Protein AF-A0A897MTI5-F1 (afdb_monomer_lite)

pLDDT: mean 88.63, std 9.98, range [47.34, 98.19]

Foldseek 3Di:
DADLLQLWDAAPVVPPDPPRTDHAFFKWKFKWWCDVVHDTDTPGIHGPVGHDQENVVPDDQALTKMFIKIFGWHAAWDQDPVPGIRRSYTDTHPIGTRYIRHSVNHD

Organism: NCBI:txid2784880

Sequence (107 aa):
MPDYERGKVPCTRCGSAEGTALAAGDRVTVALRNYEGHTWEPVAVYCRSHDVERVADTMDVLAEEQVVIAATLEATGYLDPLSGYHPNALSFGGVELIDYSPAKDGY

Structure (mmCIF, N/CA/C/O backbone):
data_AF-A0A897MTI5-F1
#
_entry.id   AF-A0A897MTI5-F1
#
loop_
_atom_site.group_PDB
_atom_site.id
_atom_site.type_symbol
_atom_site.label_atom_id
_atom_site.label_alt_id
_atom_site.label_comp_id
_atom_site.label_asym_id
_atom_site.label_entity_id
_atom_site.label_seq_id
_atom_site.pdbx_PDB_ins_code
_atom_site.Cartn_x
_atom_site.Cartn_y
_atom_site.Cartn_z
_atom_site.occupancy
_atom_site.B_iso_or_equiv
_atom_site.auth_seq_id
_atom_site.auth_comp_id
_atom_site.auth_asym_id
_atom_site.auth_atom_id
_atom_site.pdbx_PDB_model_num
ATOM 1 N N . MET A 1 1 ? -10.411 8.853 -2.593 1.00 53.59 1 MET A N 1
ATOM 2 C CA . MET A 1 1 ? -9.316 9.494 -1.833 1.00 53.59 1 MET A CA 1
ATOM 3 C C . MET A 1 1 ? -9.288 8.858 -0.450 1.00 53.59 1 MET A C 1
ATOM 5 O O . MET A 1 1 ? -10.378 8.588 0.046 1.00 53.59 1 MET A O 1
ATOM 9 N N . PRO A 1 2 ? -8.116 8.542 0.124 1.00 61.06 2 PRO A N 1
ATOM 10 C CA . PRO A 1 2 ? -8.013 8.037 1.494 1.00 61.06 2 PRO A CA 1
ATOM 11 C C . PRO A 1 2 ? -8.640 8.997 2.510 1.00 61.06 2 PRO A C 1
ATOM 13 O O . PRO A 1 2 ? -8.560 10.212 2.338 1.00 61.06 2 PRO A O 1
ATOM 16 N N . ASP A 1 3 ? -9.258 8.442 3.548 1.00 71.56 3 ASP A N 1
ATOM 17 C CA . ASP A 1 3 ? -9.825 9.179 4.677 1.00 71.56 3 ASP A CA 1
ATOM 18 C C . ASP A 1 3 ? -8.942 8.918 5.903 1.00 71.56 3 ASP A C 1
ATOM 20 O O . ASP A 1 3 ? -9.186 8.017 6.712 1.00 71.56 3 ASP A O 1
ATOM 24 N N . TYR A 1 4 ? -7.853 9.685 5.985 1.00 64.81 4 TYR A N 1
ATOM 25 C CA . TYR A 1 4 ? -6.869 9.578 7.062 1.00 64.81 4 TYR A CA 1
ATOM 26 C C . TYR A 1 4 ? -7.429 10.042 8.407 1.00 64.81 4 TYR A C 1
ATOM 28 O O . TYR A 1 4 ? -6.972 9.572 9.443 1.00 64.81 4 TYR A O 1
ATOM 36 N N . GLU A 1 5 ? -8.450 10.906 8.412 1.00 68.94 5 GLU A N 1
ATOM 37 C CA . GLU A 1 5 ? -9.130 11.307 9.646 1.00 68.94 5 GLU A CA 1
ATOM 38 C C . GLU A 1 5 ? -9.859 10.126 10.285 1.00 68.94 5 GLU A C 1
ATOM 40 O O . GLU A 1 5 ? -9.954 10.053 11.509 1.00 68.94 5 GLU A O 1
ATOM 45 N N . ARG A 1 6 ? -10.348 9.177 9.478 1.00 77.06 6 ARG A N 1
ATOM 46 C CA . ARG A 1 6 ? -11.058 7.981 9.954 1.00 77.06 6 ARG A CA 1
ATOM 47 C C . ARG A 1 6 ? -10.236 6.695 9.902 1.00 77.06 6 ARG A C 1
ATOM 49 O O . ARG A 1 6 ? -10.788 5.640 10.210 1.00 77.06 6 ARG A O 1
ATOM 56 N N . GLY A 1 7 ? -8.961 6.769 9.517 1.00 87.19 7 GLY A N 1
ATOM 57 C CA . GLY A 1 7 ? -8.079 5.608 9.370 1.00 87.19 7 GLY A CA 1
ATOM 58 C C . GLY A 1 7 ? -8.587 4.608 8.350 1.00 87.19 7 GLY A C 1
ATOM 59 O O . GLY A 1 7 ? -8.698 3.414 8.632 1.00 87.19 7 GLY A O 1
ATOM 60 N N . LYS A 1 8 ? -8.952 5.121 7.172 1.00 90.56 8 LYS A N 1
ATOM 61 C CA . LYS A 1 8 ? -9.537 4.334 6.094 1.00 90.56 8 LYS A CA 1
ATOM 62 C C . LYS A 1 8 ? -8.854 4.590 4.761 1.00 90.56 8 LYS A C 1
ATOM 64 O O . LYS A 1 8 ? -8.670 5.734 4.346 1.00 90.56 8 LYS A O 1
ATOM 69 N N . VAL A 1 9 ? -8.569 3.512 4.040 1.00 91.12 9 VAL A N 1
ATOM 70 C CA . VAL A 1 9 ? -8.059 3.563 2.664 1.00 91.12 9 VAL A CA 1
ATOM 71 C C . VAL A 1 9 ? -9.020 2.832 1.725 1.00 91.12 9 VAL A C 1
ATOM 73 O O . VAL A 1 9 ? -9.522 1.760 2.063 1.00 91.12 9 VAL A O 1
ATOM 76 N N . PRO A 1 10 ? -9.348 3.396 0.552 1.00 91.81 10 PRO A N 1
ATOM 77 C CA . PRO A 1 10 ? -10.192 2.703 -0.409 1.00 91.81 10 PRO A CA 1
ATOM 78 C C . PRO A 1 10 ? -9.411 1.568 -1.074 1.00 91.81 10 PRO A C 1
ATOM 80 O O . PRO A 1 10 ? -8.237 1.722 -1.405 1.00 91.81 10 PRO A O 1
ATOM 83 N N . CYS A 1 11 ? -10.086 0.455 -1.348 1.00 93.44 11 CYS A N 1
ATOM 84 C CA . CYS A 1 11 ? -9.576 -0.501 -2.322 1.00 93.44 11 CYS A CA 1
ATOM 85 C C . CYS A 1 11 ? -9.640 0.116 -3.727 1.00 93.44 11 CYS A C 1
ATOM 87 O O . CYS A 1 11 ? -10.674 0.660 -4.118 1.00 93.44 11 CYS A O 1
ATOM 89 N N . THR A 1 12 ? -8.580 -0.036 -4.519 1.00 92.81 12 THR A N 1
ATOM 90 C CA . THR A 1 12 ? -8.494 0.474 -5.893 1.00 92.81 12 THR A CA 1
ATOM 91 C C . THR A 1 12 ? -9.621 -0.046 -6.791 1.00 92.81 12 THR A C 1
ATOM 93 O O . THR A 1 12 ? -10.145 0.713 -7.602 1.00 92.81 12 THR A O 1
ATOM 96 N N . ARG A 1 13 ? -10.044 -1.313 -6.643 1.00 92.06 13 ARG A N 1
ATOM 97 C CA . ARG A 1 13 ? -11.151 -1.891 -7.434 1.00 92.06 13 ARG A CA 1
ATOM 98 C C . ARG A 1 13 ? -12.534 -1.534 -6.898 1.00 92.06 13 ARG A C 1
ATOM 100 O O . ARG A 1 13 ? -13.421 -1.245 -7.692 1.00 92.06 13 ARG A O 1
ATOM 107 N N . CYS A 1 14 ? -12.726 -1.538 -5.577 1.00 90.62 14 CYS A N 1
ATOM 108 C CA . CYS A 1 14 ? -14.019 -1.171 -4.991 1.00 90.62 14 CYS A CA 1
ATOM 109 C C . CYS A 1 14 ? -14.330 0.325 -5.142 1.00 90.62 14 CYS A C 1
ATOM 111 O O . CYS A 1 14 ? -15.493 0.723 -5.178 1.00 90.62 14 CYS A O 1
ATOM 113 N N . GLY A 1 15 ? -13.290 1.161 -5.171 1.00 82.31 15 GLY A N 1
ATOM 114 C CA . GLY A 1 15 ? -13.422 2.606 -5.067 1.00 82.31 15 GLY A CA 1
ATOM 115 C C . GLY A 1 15 ? -13.886 3.052 -3.676 1.00 82.31 15 GLY A C 1
ATOM 116 O O . GLY A 1 15 ? -13.668 2.382 -2.666 1.00 82.31 15 GLY A O 1
ATOM 117 N N . SER A 1 16 ? -14.524 4.221 -3.632 1.00 73.81 16 SER A N 1
ATOM 118 C CA . SER A 1 16 ? -14.970 4.888 -2.398 1.00 73.81 16 SER A CA 1
ATOM 119 C C . SER A 1 16 ? -16.380 4.475 -1.947 1.00 73.81 16 SER A C 1
ATOM 121 O O . SER A 1 16 ? -17.024 5.238 -1.228 1.00 73.81 16 SER A O 1
ATOM 123 N N . ALA A 1 17 ? -16.908 3.342 -2.421 1.00 71.62 17 ALA A N 1
ATOM 124 C CA . ALA A 1 17 ? -18.258 2.912 -2.068 1.00 71.62 17 ALA A CA 1
ATOM 125 C C . ALA A 1 17 ? -18.387 2.685 -0.548 1.00 71.62 17 ALA A C 1
ATOM 127 O O . ALA A 1 17 ? -17.444 2.267 0.131 1.00 71.62 17 ALA A O 1
ATOM 128 N N . GLU A 1 18 ? -19.559 2.984 0.016 1.00 66.00 18 GLU A N 1
ATOM 129 C CA . GLU A 1 18 ? -19.789 2.737 1.440 1.00 66.00 18 GLU A CA 1
ATOM 130 C C . GLU A 1 18 ? -19.658 1.240 1.757 1.00 66.00 18 GLU A C 1
ATOM 132 O O . GLU A 1 18 ? -20.155 0.384 1.028 1.00 66.00 18 GLU A O 1
ATOM 137 N N . GLY A 1 19 ? -18.956 0.922 2.848 1.00 69.12 19 GLY A N 1
ATOM 138 C CA . GLY A 1 19 ? -18.694 -0.458 3.269 1.00 69.12 19 GLY A CA 1
ATOM 139 C C . GLY A 1 19 ? -17.512 -1.146 2.577 1.00 69.12 19 GLY A C 1
ATOM 140 O O . GLY A 1 19 ? -17.196 -2.275 2.937 1.00 69.12 19 GLY A O 1
ATOM 141 N N . THR A 1 20 ? -16.824 -0.485 1.638 1.00 77.56 20 THR A N 1
ATOM 142 C CA . THR A 1 20 ? -15.649 -1.058 0.946 1.00 77.56 20 THR A CA 1
ATOM 143 C C . THR A 1 20 ? -14.319 -0.418 1.339 1.00 77.56 20 THR A C 1
ATOM 145 O O . THR A 1 20 ? -13.288 -0.692 0.721 1.00 77.56 20 THR A O 1
ATOM 148 N N . ALA A 1 21 ? -14.346 0.466 2.335 1.00 88.38 21 ALA A N 1
ATOM 149 C CA . ALA A 1 21 ? -13.158 1.094 2.886 1.00 88.38 21 ALA A CA 1
ATOM 150 C C . ALA A 1 21 ? -12.428 0.127 3.825 1.00 88.38 21 ALA A C 1
ATOM 152 O O . ALA A 1 21 ? -13.052 -0.474 4.698 1.00 88.38 21 ALA A O 1
ATOM 153 N N . LEU A 1 22 ? -11.117 0.029 3.641 1.00 93.25 22 LEU A N 1
ATOM 154 C CA . LEU A 1 22 ? -10.221 -0.826 4.408 1.00 93.25 22 LEU A CA 1
ATOM 155 C C . LEU A 1 22 ? -9.709 -0.070 5.628 1.00 93.25 22 LEU A C 1
ATOM 157 O O . LEU A 1 22 ? -9.440 1.130 5.538 1.00 93.25 22 LEU A O 1
ATOM 161 N N . ALA A 1 23 ? -9.568 -0.767 6.746 1.00 94.75 23 ALA A N 1
ATOM 162 C CA . ALA A 1 23 ? -9.145 -0.217 8.026 1.00 94.75 23 ALA A CA 1
ATOM 163 C C . ALA A 1 23 ? -8.085 -1.107 8.692 1.00 94.75 23 ALA A C 1
ATOM 165 O O . ALA A 1 23 ? -7.701 -2.157 8.177 1.00 94.75 23 ALA A O 1
ATOM 166 N N . ALA A 1 24 ? -7.599 -0.678 9.857 1.00 96.19 24 ALA A N 1
ATOM 167 C CA . ALA A 1 24 ? -6.655 -1.461 10.643 1.00 96.19 24 ALA A CA 1
ATOM 168 C C . ALA A 1 24 ? -7.185 -2.883 10.931 1.00 96.19 24 ALA A C 1
ATOM 170 O O . ALA A 1 24 ? -8.338 -3.065 11.319 1.00 96.19 24 ALA A O 1
ATOM 171 N N . GLY A 1 25 ? -6.318 -3.879 10.758 1.00 96.62 25 GLY A N 1
ATOM 172 C CA . GLY A 1 25 ? -6.616 -5.307 10.853 1.00 96.62 25 GLY A CA 1
ATOM 173 C C . GLY A 1 25 ? -6.934 -5.974 9.512 1.00 96.62 25 GLY A C 1
ATOM 174 O O . GLY A 1 25 ? -6.833 -7.198 9.418 1.00 96.62 25 GLY A O 1
ATOM 175 N N . ASP A 1 26 ? -7.271 -5.212 8.467 1.00 96.62 26 ASP A N 1
ATOM 176 C CA . ASP A 1 26 ? -7.553 -5.791 7.154 1.00 96.62 26 ASP A CA 1
ATOM 177 C C . ASP A 1 26 ? -6.271 -6.268 6.465 1.00 96.62 26 ASP A C 1
ATOM 179 O O . ASP A 1 26 ? -5.264 -5.556 6.404 1.00 96.62 26 ASP A O 1
ATOM 183 N N . ARG A 1 27 ? -6.332 -7.474 5.887 1.00 97.06 27 ARG A N 1
ATOM 184 C CA . ARG A 1 27 ? -5.291 -7.981 4.987 1.00 97.06 27 ARG A CA 1
ATOM 185 C C . ARG A 1 27 ? -5.505 -7.414 3.588 1.00 97.06 27 ARG A C 1
ATOM 187 O O . ARG A 1 27 ? -6.614 -7.479 3.049 1.00 97.06 27 ARG A O 1
ATOM 194 N N . VAL A 1 28 ? -4.428 -6.913 3.002 1.00 97.44 28 VAL A N 1
ATOM 195 C CA . VAL A 1 28 ? -4.410 -6.259 1.695 1.00 97.44 28 VAL A CA 1
ATOM 196 C C . VAL A 1 28 ? -3.283 -6.804 0.831 1.00 97.44 28 VAL A C 1
ATOM 198 O O . VAL A 1 28 ? -2.285 -7.313 1.349 1.00 97.44 28 VAL A O 1
ATOM 201 N N . THR A 1 29 ? -3.423 -6.649 -0.481 1.00 97.88 29 THR A N 1
ATOM 202 C CA . THR A 1 29 ? -2.264 -6.614 -1.373 1.00 97.88 29 THR A CA 1
ATOM 203 C C . THR A 1 29 ? -2.016 -5.183 -1.823 1.00 97.88 29 THR A C 1
ATOM 205 O O . THR A 1 29 ? -2.944 -4.383 -1.969 1.00 97.88 29 THR A O 1
ATOM 208 N N . VAL A 1 30 ? -0.749 -4.827 -1.986 1.00 97.75 30 VAL A N 1
ATOM 209 C CA . VAL A 1 30 ? -0.328 -3.467 -2.323 1.00 97.75 30 VAL A CA 1
ATOM 210 C C . VAL A 1 30 ? 0.626 -3.550 -3.490 1.00 97.75 30 VAL A C 1
ATOM 212 O O . VAL A 1 30 ? 1.565 -4.343 -3.478 1.00 97.75 30 VAL A O 1
ATOM 215 N N . ALA A 1 31 ? 0.377 -2.720 -4.489 1.00 96.94 31 ALA A N 1
ATOM 216 C CA . ALA A 1 31 ? 1.272 -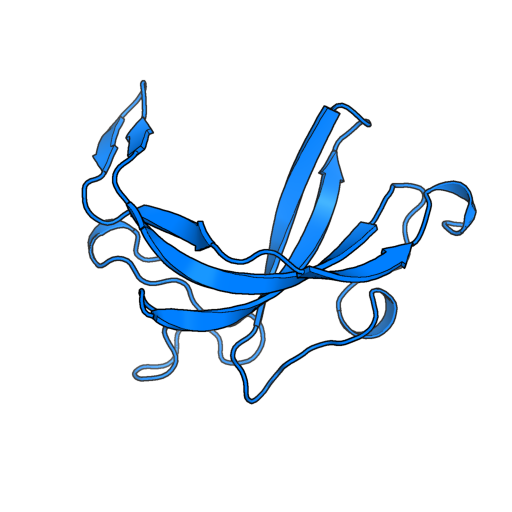2.557 -5.612 1.00 96.94 31 ALA A CA 1
ATOM 217 C C . ALA A 1 31 ? 2.144 -1.323 -5.346 1.00 96.94 31 ALA A C 1
ATOM 219 O O . ALA A 1 31 ? 1.606 -0.253 -5.043 1.00 96.94 31 ALA A O 1
ATOM 220 N N . LEU A 1 32 ? 3.468 -1.470 -5.425 1.00 96.31 32 LEU A N 1
ATOM 221 C CA . LEU A 1 32 ? 4.423 -0.388 -5.191 1.00 96.31 32 LEU A CA 1
ATOM 222 C C . LEU A 1 32 ? 5.342 -0.187 -6.391 1.00 96.31 32 LEU A C 1
ATOM 224 O O . LEU A 1 32 ? 5.641 -1.129 -7.128 1.00 96.31 32 LEU A O 1
ATOM 228 N N . ARG A 1 33 ? 5.820 1.046 -6.541 1.00 94.62 33 ARG A N 1
ATOM 229 C CA . ARG A 1 33 ? 6.866 1.420 -7.496 1.00 94.62 33 ARG A CA 1
ATOM 230 C C . ARG A 1 33 ? 8.059 1.998 -6.757 1.00 94.62 33 ARG A C 1
ATOM 232 O O . ARG A 1 33 ? 7.876 2.711 -5.772 1.00 94.62 33 ARG A O 1
ATOM 239 N N . ASN A 1 34 ? 9.259 1.691 -7.227 1.00 93.00 34 ASN A N 1
ATOM 240 C CA . ASN A 1 34 ? 10.475 2.323 -6.746 1.00 93.00 34 ASN A CA 1
ATOM 241 C C . ASN A 1 34 ? 10.689 3.629 -7.512 1.00 93.00 34 ASN A C 1
ATOM 243 O O . ASN A 1 34 ? 11.132 3.620 -8.661 1.00 93.00 34 ASN A O 1
ATOM 247 N N . TYR A 1 35 ? 10.362 4.747 -6.872 1.00 83.69 35 TYR A N 1
ATOM 248 C CA . TYR A 1 35 ? 10.592 6.068 -7.427 1.00 83.69 35 TYR A CA 1
ATOM 249 C C . TYR A 1 35 ? 12.094 6.384 -7.407 1.00 83.69 35 TYR A C 1
ATOM 251 O O . TYR A 1 35 ? 12.712 6.486 -6.342 1.00 83.69 35 TYR A O 1
ATOM 259 N N . GLU A 1 36 ? 12.681 6.495 -8.604 1.00 80.50 36 GLU A N 1
ATOM 260 C CA . GLU A 1 36 ? 14.083 6.869 -8.859 1.00 80.50 36 GLU A CA 1
ATOM 261 C C . GLU A 1 36 ? 15.140 6.026 -8.109 1.0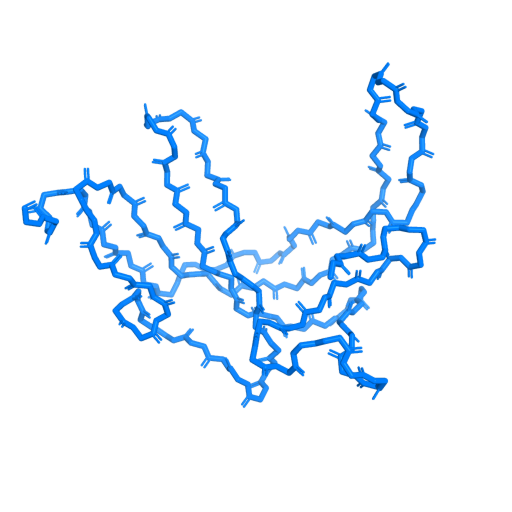0 80.50 36 GLU A C 1
ATOM 263 O O . GLU A 1 36 ? 16.269 6.463 -7.902 1.00 80.50 36 GLU A O 1
ATOM 268 N N . GLY A 1 37 ? 14.813 4.795 -7.700 1.00 80.44 37 GLY A N 1
ATOM 269 C CA . GLY A 1 37 ? 15.738 3.941 -6.941 1.00 80.44 37 GLY A CA 1
ATOM 270 C C . GLY A 1 37 ? 15.896 4.350 -5.471 1.00 80.44 37 GLY A C 1
ATOM 271 O O . GLY A 1 37 ? 16.809 3.870 -4.793 1.00 80.44 37 GLY A O 1
ATOM 272 N N . HIS A 1 38 ? 15.042 5.246 -4.971 1.00 82.50 38 HIS A N 1
ATOM 273 C CA . HIS A 1 38 ? 15.183 5.856 -3.652 1.00 82.50 38 HIS A CA 1
ATOM 274 C C . HIS A 1 38 ? 14.058 5.499 -2.688 1.00 82.50 38 HIS A C 1
ATOM 276 O O . HIS A 1 38 ? 14.301 5.395 -1.484 1.00 82.50 38 HIS A O 1
ATOM 282 N N . THR A 1 39 ? 12.819 5.358 -3.160 1.00 88.00 39 THR A N 1
ATOM 283 C CA . THR A 1 39 ? 11.664 5.173 -2.271 1.00 88.00 39 THR A CA 1
ATOM 284 C C . THR A 1 39 ? 10.602 4.300 -2.917 1.00 88.00 39 THR A C 1
ATOM 286 O O . THR A 1 39 ? 10.266 4.470 -4.082 1.00 88.00 39 THR A O 1
ATOM 289 N N . TRP A 1 40 ? 10.057 3.366 -2.137 1.00 92.81 40 TRP A N 1
ATOM 290 C CA . TRP A 1 40 ? 8.931 2.538 -2.552 1.00 92.81 40 TRP A CA 1
ATOM 291 C C . TRP A 1 40 ? 7.618 3.233 -2.223 1.00 92.81 40 TRP A C 1
ATOM 293 O O . TRP A 1 40 ? 7.281 3.417 -1.052 1.00 92.81 40 TRP A O 1
ATOM 303 N N . GLU A 1 41 ? 6.872 3.591 -3.258 1.00 92.81 41 GLU A N 1
ATOM 304 C CA . GLU A 1 41 ? 5.608 4.301 -3.133 1.00 92.81 41 GLU A CA 1
ATOM 305 C C . GLU A 1 41 ? 4.430 3.377 -3.452 1.00 92.81 41 GLU A C 1
ATOM 307 O O . GLU A 1 41 ? 4.415 2.737 -4.510 1.00 92.81 41 GLU A O 1
ATOM 312 N N . PRO A 1 42 ? 3.419 3.292 -2.569 1.00 93.81 42 PRO A N 1
ATOM 313 C CA . PRO A 1 42 ? 2.183 2.584 -2.869 1.00 93.81 42 PRO A CA 1
ATOM 314 C C . PRO A 1 42 ? 1.426 3.290 -3.992 1.00 93.81 42 PRO A C 1
ATOM 316 O O . PRO A 1 42 ? 1.031 4.446 -3.850 1.00 93.81 42 PRO A O 1
ATOM 319 N N . VAL A 1 43 ? 1.161 2.577 -5.085 1.00 93.62 43 VAL A N 1
ATOM 320 C CA . VAL A 1 43 ? 0.362 3.097 -6.207 1.00 93.62 43 VAL A CA 1
ATOM 321 C C . VAL A 1 43 ? -1.073 2.575 -6.196 1.00 93.62 43 VAL A C 1
ATOM 323 O O . VAL A 1 43 ? -1.972 3.216 -6.737 1.00 93.62 43 VAL A O 1
ATOM 326 N N . ALA A 1 44 ? -1.309 1.421 -5.567 1.00 94.06 44 ALA A N 1
ATOM 327 C CA . ALA A 1 44 ? -2.632 0.824 -5.435 1.00 94.06 44 ALA A CA 1
ATOM 328 C C . ALA A 1 44 ? -2.714 -0.086 -4.203 1.00 94.06 44 ALA A C 1
ATOM 330 O O . ALA A 1 44 ? -1.753 -0.781 -3.876 1.00 94.06 44 ALA A O 1
ATOM 331 N N . VAL A 1 45 ? -3.882 -0.114 -3.554 1.00 95.38 45 VAL A N 1
ATOM 332 C CA . VAL A 1 45 ? -4.185 -0.990 -2.412 1.00 95.38 45 VAL A CA 1
ATOM 333 C C . VAL A 1 45 ? -5.431 -1.803 -2.737 1.00 95.38 45 VAL A C 1
ATOM 335 O O . VAL A 1 45 ? -6.442 -1.258 -3.183 1.00 95.38 45 VAL A O 1
ATOM 338 N N . TYR A 1 46 ? -5.390 -3.105 -2.489 1.00 95.31 46 TYR A N 1
ATOM 339 C CA . TYR A 1 46 ? -6.465 -4.028 -2.823 1.00 95.31 46 TYR A CA 1
ATOM 340 C C . TYR A 1 46 ? -6.978 -4.763 -1.592 1.00 95.31 46 TYR A C 1
ATOM 342 O O . TYR A 1 46 ? -6.207 -5.194 -0.737 1.00 95.31 46 TYR A O 1
ATOM 350 N N . CYS A 1 47 ? -8.301 -4.899 -1.496 1.00 95.25 47 CYS A N 1
ATOM 351 C CA . CYS A 1 47 ? -8.915 -5.723 -0.465 1.00 95.25 47 CYS A CA 1
ATOM 352 C C . CYS A 1 47 ? -8.728 -7.206 -0.787 1.00 95.25 47 CYS A C 1
ATOM 354 O O . CYS A 1 47 ? -8.464 -7.574 -1.928 1.00 95.25 47 CYS A O 1
ATOM 356 N N . ARG A 1 48 ? -8.974 -8.066 0.200 1.00 93.62 48 ARG A N 1
ATOM 357 C CA . ARG A 1 48 ? -8.879 -9.523 0.048 1.00 93.62 48 ARG A CA 1
ATOM 358 C C . ARG A 1 48 ? -9.686 -10.110 -1.118 1.00 93.62 48 ARG A C 1
ATOM 360 O O . ARG A 1 48 ? -9.289 -11.126 -1.659 1.00 93.62 48 ARG A O 1
ATOM 367 N N . SER A 1 49 ? -10.823 -9.514 -1.474 1.00 93.19 49 SER A N 1
ATOM 368 C CA . SER A 1 49 ? -11.669 -10.005 -2.577 1.00 93.19 49 SER A CA 1
ATOM 369 C C . SER A 1 49 ? -11.192 -9.561 -3.963 1.00 93.19 49 SER A C 1
ATOM 371 O O . SER A 1 49 ? -11.745 -10.002 -4.966 1.00 93.19 49 SER A O 1
ATOM 373 N N . HIS A 1 50 ? -10.230 -8.645 -4.016 1.00 94.12 50 HIS A N 1
ATOM 374 C CA . HIS A 1 50 ? -9.642 -8.102 -5.238 1.00 94.12 50 HIS A CA 1
ATOM 375 C C . HIS A 1 50 ? -8.120 -8.209 -5.179 1.00 94.12 50 HIS A C 1
ATOM 377 O O . HIS A 1 50 ? -7.432 -7.320 -5.683 1.00 94.12 50 HIS A O 1
ATOM 383 N N . ASP A 1 51 ? -7.614 -9.232 -4.492 1.00 93.38 51 ASP A N 1
ATOM 384 C CA . ASP A 1 51 ? -6.189 -9.451 -4.354 1.00 93.38 51 ASP A CA 1
ATOM 385 C C . ASP A 1 51 ? -5.521 -9.577 -5.726 1.00 93.38 51 ASP A C 1
ATOM 387 O O . ASP A 1 51 ? -6.131 -9.884 -6.752 1.00 93.38 51 ASP A O 1
ATOM 391 N N . VAL A 1 52 ? -4.241 -9.233 -5.738 1.00 94.06 52 VAL A N 1
ATOM 392 C CA . VAL A 1 52 ? -3.412 -9.255 -6.936 1.00 94.06 52 VAL A CA 1
ATOM 393 C C . VAL A 1 52 ? -2.136 -9.984 -6.581 1.00 94.06 52 VAL A C 1
ATOM 395 O O . VAL A 1 52 ? -1.574 -9.758 -5.509 1.00 94.06 52 VAL A O 1
ATOM 398 N N . GLU A 1 53 ? -1.704 -10.864 -7.474 1.00 93.88 53 GLU A N 1
ATOM 399 C CA . GLU A 1 53 ? -0.533 -11.714 -7.258 1.00 93.88 53 GLU A CA 1
ATOM 400 C C . GLU A 1 53 ? 0.592 -11.428 -8.252 1.00 93.88 53 GLU A C 1
ATOM 402 O O . GLU A 1 53 ? 1.675 -11.986 -8.121 1.00 93.88 53 GLU A O 1
ATOM 407 N N . ARG A 1 54 ? 0.356 -10.570 -9.252 1.00 92.06 54 ARG A N 1
ATOM 408 C CA . ARG A 1 54 ? 1.353 -10.215 -10.267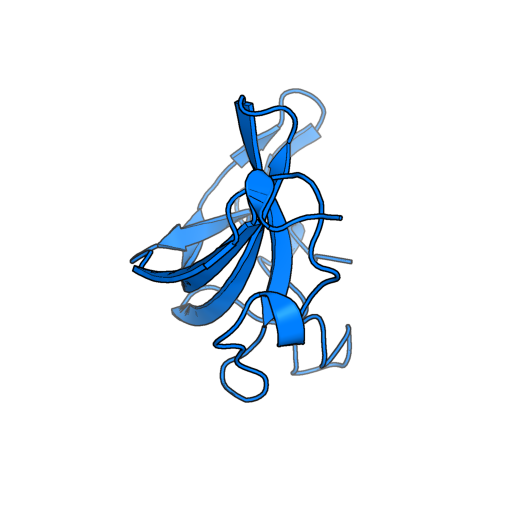 1.00 92.06 54 ARG A CA 1
ATOM 409 C C . ARG A 1 54 ? 1.349 -8.724 -10.549 1.00 92.06 54 ARG A C 1
ATOM 411 O O . ARG A 1 54 ? 0.284 -8.108 -10.612 1.00 92.06 54 ARG A O 1
ATOM 418 N N . VAL A 1 55 ? 2.525 -8.156 -10.806 1.00 88.50 55 VAL A N 1
ATOM 419 C CA . VAL A 1 55 ? 2.684 -6.741 -11.191 1.00 88.50 55 VAL A CA 1
ATOM 420 C 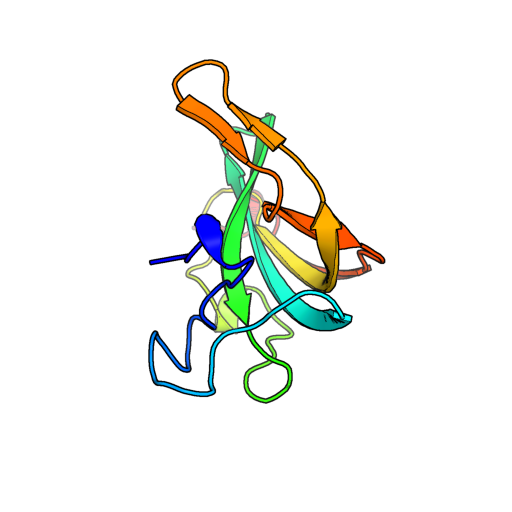C . VAL A 1 55 ? 1.863 -6.421 -12.447 1.00 88.50 55 VAL A C 1
ATOM 422 O O . VAL A 1 55 ? 1.120 -5.440 -12.465 1.00 88.50 55 VAL A O 1
ATOM 425 N N . ALA A 1 56 ? 1.922 -7.294 -13.456 1.00 89.81 56 ALA A N 1
ATOM 426 C CA . ALA A 1 56 ? 1.247 -7.100 -14.741 1.00 89.81 56 ALA A CA 1
ATOM 427 C C . ALA A 1 56 ? -0.294 -7.058 -14.652 1.00 89.81 56 ALA A C 1
ATOM 429 O O . ALA A 1 56 ? -0.943 -6.523 -15.548 1.00 89.81 56 ALA A O 1
A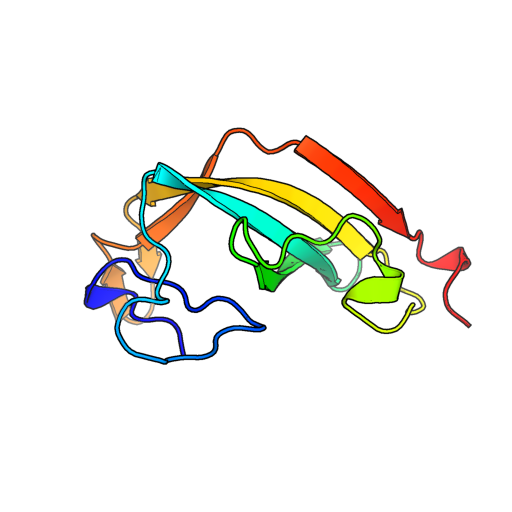TOM 430 N N . ASP A 1 57 ? -0.890 -7.585 -13.577 1.00 87.69 57 ASP A N 1
ATOM 431 C CA . ASP A 1 57 ? -2.350 -7.614 -13.397 1.00 87.69 57 ASP A CA 1
ATOM 432 C C . ASP A 1 57 ? -2.889 -6.318 -12.760 1.00 87.69 57 ASP A C 1
ATOM 434 O O . ASP A 1 57 ? -4.098 -6.048 -12.764 1.00 87.69 57 ASP A O 1
ATOM 438 N N . THR A 1 58 ? -1.993 -5.502 -12.196 1.00 85.69 58 THR A N 1
ATOM 439 C CA . THR A 1 58 ? -2.331 -4.273 -11.468 1.00 85.69 58 THR A CA 1
ATOM 440 C C . THR A 1 58 ? -1.796 -3.006 -12.122 1.00 85.69 58 THR A C 1
ATOM 442 O O . THR A 1 58 ? -2.393 -1.946 -11.929 1.00 85.69 58 THR A O 1
ATOM 445 N N . MET A 1 59 ? -0.663 -3.062 -12.816 1.00 85.69 59 MET A N 1
ATOM 446 C CA . MET A 1 59 ? -0.045 -1.884 -13.415 1.00 85.69 59 MET A CA 1
ATOM 447 C C . MET A 1 59 ? 0.723 -2.246 -14.682 1.00 85.69 59 MET A C 1
ATOM 449 O O . MET A 1 59 ? 1.159 -3.383 -14.845 1.00 85.69 59 MET A O 1
ATOM 453 N N . ASP A 1 60 ? 0.924 -1.257 -15.552 1.00 86.12 60 ASP A N 1
ATOM 454 C CA . ASP A 1 60 ? 1.840 -1.412 -16.679 1.00 86.12 60 ASP A CA 1
ATOM 455 C C . ASP A 1 60 ? 3.251 -1.721 -16.167 1.00 86.12 60 ASP A C 1
ATOM 457 O O . ASP A 1 60 ? 3.705 -1.124 -15.181 1.00 86.12 60 ASP A O 1
ATOM 461 N N . VAL A 1 61 ? 3.938 -2.637 -16.853 1.00 81.00 61 VAL A N 1
ATOM 462 C CA . VAL A 1 61 ? 5.346 -2.944 -16.589 1.00 81.00 61 VAL A CA 1
ATOM 463 C C . VAL A 1 61 ? 6.190 -1.785 -17.108 1.00 81.00 61 VAL A C 1
ATOM 465 O O . VAL A 1 61 ? 6.173 -1.484 -18.302 1.00 81.00 61 VAL A O 1
ATOM 468 N N . LEU A 1 62 ? 6.886 -1.107 -16.199 1.00 83.00 62 LEU A N 1
ATOM 469 C CA . LEU A 1 62 ? 7.681 0.085 -16.497 1.00 83.00 62 LEU A CA 1
ATOM 470 C C . LEU A 1 62 ? 9.174 -0.212 -16.403 1.00 83.00 62 LEU A C 1
ATOM 472 O O . LEU A 1 62 ? 9.579 -1.191 -15.781 1.00 83.00 62 LEU A O 1
ATOM 476 N N . ALA A 1 63 ? 9.998 0.672 -16.972 1.00 85.38 63 ALA A N 1
ATOM 477 C CA . ALA A 1 63 ? 11.457 0.654 -16.824 1.00 85.38 63 ALA A CA 1
ATOM 478 C C . ALA A 1 63 ? 11.910 1.118 -15.420 1.00 85.38 63 ALA A C 1
ATOM 480 O O . ALA A 1 63 ? 12.866 1.874 -15.260 1.00 85.38 63 ALA A O 1
ATOM 481 N N . GLU A 1 64 ? 11.186 0.680 -14.394 1.00 87.31 64 GLU A N 1
ATOM 482 C CA . GLU A 1 64 ? 11.351 0.989 -12.978 1.00 87.31 64 GLU A CA 1
ATOM 483 C C . GLU A 1 64 ? 11.123 -0.299 -12.185 1.00 87.31 64 GLU A C 1
ATOM 485 O O . GLU A 1 64 ? 10.462 -1.223 -12.659 1.00 87.31 64 GLU A O 1
ATOM 490 N N . GLU A 1 65 ? 11.661 -0.391 -10.971 1.00 92.88 65 GLU A N 1
ATOM 491 C CA . GLU A 1 65 ? 11.369 -1.551 -10.136 1.00 92.88 65 GLU A CA 1
ATOM 492 C C . GLU A 1 65 ? 9.941 -1.471 -9.588 1.00 92.88 65 GLU A C 1
ATOM 494 O O . GLU A 1 65 ? 9.501 -0.436 -9.082 1.00 92.88 65 GLU A O 1
ATOM 499 N N . GLN A 1 66 ? 9.214 -2.580 -9.663 1.00 95.12 66 GLN A N 1
ATOM 500 C CA . GLN A 1 66 ? 7.824 -2.670 -9.234 1.00 95.12 66 GLN A CA 1
ATOM 501 C C . GLN A 1 66 ? 7.629 -3.935 -8.409 1.00 95.12 66 GLN A C 1
ATOM 503 O O . GLN A 1 66 ? 8.248 -4.965 -8.675 1.00 95.12 66 GLN A O 1
ATOM 508 N N . VAL A 1 67 ? 6.758 -3.870 -7.406 1.00 96.44 67 VAL A N 1
ATOM 509 C CA . VAL A 1 67 ? 6.437 -5.025 -6.562 1.00 96.44 67 VAL A CA 1
ATOM 510 C C . VAL A 1 67 ? 4.955 -5.117 -6.273 1.00 96.44 67 VAL A C 1
ATOM 512 O O . VAL A 1 67 ? 4.239 -4.114 -6.227 1.00 96.44 67 VAL A O 1
ATOM 515 N N . VAL A 1 68 ? 4.527 -6.339 -5.992 1.00 97.50 68 VAL A N 1
ATOM 516 C CA . VAL A 1 68 ? 3.288 -6.625 -5.283 1.00 97.50 68 VAL A CA 1
ATOM 517 C C . VAL A 1 68 ? 3.647 -7.261 -3.945 1.00 97.50 68 VAL A C 1
ATOM 519 O O . VAL A 1 68 ? 4.417 -8.220 -3.897 1.00 97.50 68 VAL A O 1
ATOM 522 N N . ILE A 1 69 ? 3.087 -6.737 -2.857 1.00 98.12 69 ILE A N 1
ATOM 523 C CA . ILE A 1 69 ? 3.239 -7.283 -1.502 1.00 98.12 69 ILE A CA 1
ATOM 524 C C . ILE A 1 69 ? 1.880 -7.670 -0.919 1.00 98.12 69 ILE A C 1
ATOM 526 O O . ILE A 1 69 ? 0.864 -7.065 -1.260 1.00 98.12 69 ILE A O 1
ATOM 530 N N . ALA A 1 70 ? 1.865 -8.616 0.016 1.00 98.00 70 ALA A N 1
ATOM 531 C CA . ALA A 1 70 ? 0.808 -8.755 1.011 1.00 98.00 70 ALA A CA 1
ATOM 532 C C . ALA A 1 70 ? 1.189 -7.978 2.274 1.00 98.00 70 ALA A C 1
ATOM 534 O O . ALA A 1 70 ? 2.357 -7.936 2.658 1.00 98.00 70 ALA A O 1
ATOM 535 N N . ALA A 1 71 ? 0.196 -7.394 2.940 1.00 98.19 71 ALA A N 1
ATOM 536 C CA . ALA A 1 71 ? 0.368 -6.748 4.236 1.00 98.19 71 ALA A CA 1
ATOM 537 C C . ALA A 1 71 ? -0.931 -6.781 5.050 1.00 98.19 71 ALA A C 1
ATOM 539 O O . ALA A 1 71 ? -2.018 -7.025 4.521 1.00 98.19 71 ALA A O 1
ATOM 540 N N . THR A 1 72 ? -0.819 -6.492 6.342 1.00 98.00 72 THR A N 1
ATOM 541 C CA . THR A 1 72 ? -1.949 -6.121 7.201 1.00 98.00 72 THR A CA 1
ATOM 542 C C . THR A 1 72 ? -1.900 -4.619 7.440 1.00 98.00 72 THR A C 1
ATOM 544 O O . THR A 1 72 ? -0.831 -4.073 7.709 1.00 98.00 72 THR A O 1
ATOM 547 N N . LEU A 1 73 ? -3.037 -3.937 7.337 1.00 97.19 73 LEU A N 1
ATOM 548 C CA . LEU A 1 73 ? -3.122 -2.533 7.728 1.00 97.19 73 LEU A CA 1
ATOM 549 C C . LEU A 1 73 ? -3.033 -2.431 9.252 1.00 97.19 73 LEU A C 1
ATOM 551 O O . LEU A 1 73 ? -3.807 -3.062 9.966 1.00 97.19 73 LEU A O 1
ATOM 555 N N . GLU A 1 74 ? -2.116 -1.624 9.763 1.00 96.44 74 GLU A N 1
ATOM 556 C CA . GLU A 1 74 ? -1.944 -1.392 11.196 1.00 96.44 74 GLU A CA 1
ATOM 557 C C . GLU A 1 74 ? -2.269 0.059 11.532 1.00 96.44 74 GLU A C 1
ATOM 559 O O . GLU A 1 74 ? -1.886 0.976 10.806 1.00 96.44 74 GLU A O 1
ATOM 564 N N . ALA A 1 75 ? -2.993 0.267 12.633 1.00 94.75 75 ALA A N 1
ATOM 565 C CA . ALA A 1 75 ? -3.242 1.608 13.140 1.00 94.75 75 ALA A CA 1
ATOM 566 C C . ALA A 1 75 ? -1.926 2.220 13.629 1.00 94.75 75 ALA A C 1
ATOM 568 O O . ALA A 1 75 ? -1.205 1.611 14.420 1.00 94.75 75 ALA A O 1
ATOM 569 N N . THR A 1 76 ? -1.638 3.438 13.185 1.00 92.75 76 THR A N 1
ATOM 570 C CA . THR A 1 76 ? -0.452 4.190 13.585 1.00 92.75 76 THR A CA 1
ATOM 571 C C . THR A 1 76 ? -0.761 5.684 13.681 1.00 92.75 76 THR A C 1
ATOM 573 O O . THR A 1 76 ? -1.830 6.154 13.296 1.00 92.75 76 THR A O 1
ATOM 576 N N . GLY A 1 77 ? 0.195 6.445 14.199 1.00 90.12 77 GLY A N 1
ATOM 577 C CA . GLY A 1 77 ? 0.210 7.897 14.107 1.00 90.12 77 GLY A CA 1
ATOM 578 C C . GLY A 1 77 ? 1.246 8.363 13.090 1.00 90.12 77 GLY A C 1
ATOM 579 O O . GLY A 1 77 ? 2.290 7.733 12.924 1.00 90.12 77 GLY A O 1
ATOM 580 N N . TYR A 1 78 ? 1.001 9.499 12.448 1.00 87.69 78 TYR A N 1
ATOM 581 C CA . TYR A 1 78 ? 2.001 10.173 11.622 1.00 87.69 78 TYR A CA 1
ATOM 582 C C . TYR A 1 78 ? 2.035 11.664 11.945 1.00 87.69 78 TYR A C 1
ATOM 584 O O . TYR A 1 78 ? 0.992 12.300 12.049 1.00 87.69 78 TYR A O 1
ATOM 592 N N . LEU A 1 79 ? 3.227 12.231 12.125 1.00 90.25 79 LEU A N 1
ATOM 593 C CA . LEU A 1 79 ? 3.398 13.674 12.271 1.00 90.25 79 LEU A CA 1
ATOM 594 C C . LEU A 1 79 ? 3.797 14.255 10.915 1.00 90.25 79 LEU A C 1
ATOM 596 O O . LEU A 1 79 ? 4.948 14.126 10.503 1.00 90.25 79 LEU A O 1
ATOM 600 N N . ASP A 1 80 ? 2.845 14.899 10.246 1.00 86.19 80 ASP A N 1
ATOM 601 C CA . ASP A 1 80 ? 3.113 15.678 9.044 1.00 86.19 80 ASP A CA 1
ATOM 602 C C . ASP A 1 80 ? 3.709 17.034 9.463 1.00 86.19 80 ASP A C 1
ATOM 604 O O . ASP A 1 80 ? 3.057 17.783 10.203 1.00 86.19 80 ASP A O 1
ATOM 608 N N . PRO A 1 81 ? 4.920 17.395 9.004 1.00 87.94 81 PRO A N 1
ATOM 609 C CA . PRO A 1 81 ? 5.523 18.688 9.321 1.00 87.94 81 PRO A CA 1
ATOM 610 C C . PRO A 1 81 ? 4.700 19.893 8.833 1.00 87.94 81 PRO A C 1
ATOM 612 O O . PRO A 1 81 ? 4.904 20.996 9.338 1.00 87.94 81 PRO A O 1
ATOM 615 N N . LEU A 1 82 ? 3.789 19.709 7.872 1.00 90.69 82 LEU A N 1
ATOM 616 C CA . LEU A 1 82 ? 2.973 20.776 7.288 1.00 90.69 82 LEU A CA 1
ATOM 617 C C . LEU A 1 82 ? 1.568 20.878 7.892 1.00 90.69 82 LEU A C 1
ATOM 619 O O . LEU A 1 82 ? 1.012 21.974 7.937 1.00 90.69 82 LEU A O 1
ATOM 623 N N . SER A 1 83 ? 0.985 19.765 8.346 1.00 85.94 83 SER A N 1
ATOM 624 C CA . SER A 1 83 ? -0.418 19.719 8.794 1.00 85.94 83 SER A CA 1
ATOM 625 C C . SER A 1 83 ? -0.631 19.183 10.215 1.00 85.94 83 SER A C 1
ATOM 627 O O . SER A 1 83 ? -1.753 19.211 10.719 1.00 85.94 83 SER A O 1
ATOM 629 N N . GLY A 1 84 ? 0.438 18.785 10.910 1.00 88.56 84 GLY A N 1
ATOM 630 C CA . GLY A 1 84 ? 0.389 18.349 12.302 1.00 88.56 84 GLY A CA 1
ATOM 631 C C . GLY A 1 84 ? 0.206 16.841 12.461 1.00 88.56 84 GLY A C 1
ATOM 632 O O . GLY A 1 84 ? 0.595 16.047 11.608 1.00 88.56 84 GLY A O 1
ATOM 633 N N . TYR A 1 85 ? -0.300 16.427 13.624 1.00 89.62 85 TYR A N 1
ATOM 634 C CA . TYR A 1 85 ? -0.388 15.012 13.982 1.00 89.62 85 TYR A CA 1
ATOM 635 C C . TYR A 1 85 ? -1.667 14.359 13.447 1.00 89.62 85 TYR A C 1
ATOM 637 O O . TYR A 1 85 ? -2.770 14.820 13.731 1.00 89.62 85 TYR A O 1
ATOM 645 N N . HIS A 1 86 ? -1.499 13.239 12.749 1.00 88.44 86 HIS A N 1
ATOM 646 C CA . HIS A 1 86 ? -2.538 12.380 12.186 1.00 88.44 86 HIS A CA 1
ATOM 647 C C . HIS A 1 86 ? -2.629 11.095 13.018 1.00 88.44 86 HIS A C 1
ATOM 649 O O . HIS A 1 86 ? -1.873 10.154 12.767 1.00 88.44 86 HIS A O 1
ATOM 655 N N . PRO A 1 87 ? -3.512 11.032 14.033 1.00 90.12 87 PRO A N 1
ATOM 656 C CA . PRO A 1 87 ? -3.571 9.911 14.978 1.00 90.12 87 PRO A CA 1
ATOM 657 C C . PRO A 1 87 ? -4.141 8.619 14.383 1.00 90.12 87 PRO A C 1
ATOM 659 O O . PRO A 1 87 ? -4.023 7.569 15.004 1.00 90.12 87 PRO A O 1
ATOM 662 N N . ASN A 1 88 ? -4.790 8.715 13.223 1.00 90.19 88 ASN A N 1
ATOM 663 C CA . ASN A 1 88 ? -5.506 7.620 12.576 1.00 90.19 88 ASN A CA 1
ATOM 664 C C . ASN A 1 88 ? -4.822 7.208 11.263 1.00 90.19 88 ASN A C 1
ATOM 666 O O . ASN A 1 88 ? -5.472 6.702 10.354 1.00 90.19 88 ASN A O 1
ATOM 670 N N . ALA A 1 89 ? -3.517 7.446 11.129 1.00 91.62 89 ALA A N 1
ATOM 671 C CA . ALA A 1 89 ? -2.763 6.969 9.979 1.00 91.62 89 ALA A CA 1
ATOM 672 C C . ALA A 1 89 ? -2.720 5.428 9.953 1.00 91.62 89 ALA A C 1
ATOM 674 O O . ALA A 1 89 ? -2.942 4.754 10.962 1.00 91.62 89 ALA A O 1
ATOM 675 N N . LEU A 1 90 ? -2.425 4.863 8.782 1.00 94.12 90 LEU A N 1
ATOM 676 C CA . LEU A 1 90 ? -2.248 3.422 8.611 1.00 94.12 90 LEU A CA 1
ATOM 677 C C . LEU A 1 90 ? -0.837 3.118 8.106 1.00 94.12 90 LEU A C 1
ATOM 679 O O . L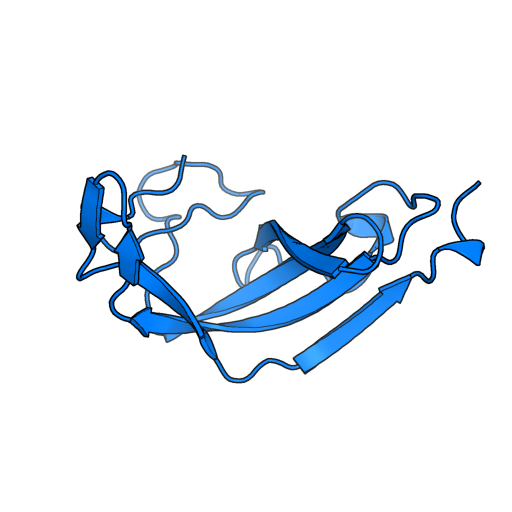EU A 1 90 ? -0.316 3.834 7.250 1.00 94.12 90 LEU A O 1
ATOM 683 N N . SER A 1 91 ? -0.248 2.037 8.610 1.00 94.50 91 SER A N 1
ATOM 684 C CA . SER A 1 91 ? 1.006 1.457 8.118 1.00 94.50 91 SER A CA 1
ATOM 685 C C . SER A 1 91 ? 0.792 0.042 7.585 1.00 94.50 91 SER A C 1
ATOM 687 O O . SER A 1 91 ? -0.212 -0.604 7.883 1.00 94.50 91 SER A O 1
ATOM 689 N N . PHE A 1 92 ? 1.749 -0.451 6.799 1.00 96.38 92 PHE A N 1
ATOM 690 C CA . PHE A 1 92 ? 1.786 -1.847 6.365 1.00 96.38 92 PHE A CA 1
ATOM 691 C C . PHE A 1 92 ? 2.602 -2.680 7.359 1.00 96.38 92 PHE A C 1
ATOM 693 O O . PHE A 1 92 ? 3.817 -2.517 7.456 1.00 96.38 92 PHE A O 1
ATOM 700 N N . GLY A 1 93 ? 1.929 -3.566 8.088 1.00 97.00 93 GLY A N 1
ATOM 701 C CA . GLY A 1 93 ? 2.536 -4.568 8.961 1.00 97.00 93 GLY A CA 1
ATOM 702 C C . GLY A 1 93 ? 2.582 -5.947 8.309 1.00 97.00 93 GLY A C 1
ATOM 703 O O . GLY A 1 93 ? 1.809 -6.238 7.394 1.00 97.00 93 GLY A O 1
ATOM 704 N N . GLY A 1 94 ? 3.485 -6.813 8.781 1.00 95.19 94 GLY A N 1
ATOM 705 C CA . GLY A 1 94 ? 3.594 -8.197 8.293 1.00 95.19 94 GLY A CA 1
ATOM 706 C C . GLY A 1 94 ? 3.798 -8.291 6.777 1.00 95.19 94 GLY A C 1
ATOM 707 O O . GLY A 1 94 ? 3.106 -9.058 6.115 1.00 95.19 94 GLY A O 1
ATOM 708 N N . VAL A 1 95 ? 4.680 -7.446 6.235 1.00 97.31 95 VAL A N 1
ATOM 709 C CA . VAL A 1 95 ? 4.905 -7.312 4.791 1.00 97.31 95 VAL A CA 1
ATOM 710 C C . VAL A 1 95 ? 5.560 -8.568 4.215 1.00 97.31 95 VAL A C 1
ATOM 712 O O . VAL A 1 95 ? 6.627 -8.983 4.666 1.00 97.31 95 VAL A O 1
ATOM 715 N N . GLU A 1 96 ? 4.946 -9.127 3.176 1.00 97.81 96 GLU A N 1
ATOM 716 C CA . GLU A 1 96 ? 5.421 -10.296 2.432 1.00 97.81 96 GLU A CA 1
ATOM 717 C C . GLU A 1 96 ? 5.487 -9.956 0.937 1.00 97.81 96 GLU A C 1
ATOM 719 O O . GLU A 1 96 ? 4.507 -9.477 0.370 1.00 97.81 96 GLU A O 1
ATOM 724 N N . LEU A 1 97 ? 6.624 -10.201 0.280 1.00 97.25 97 LEU A N 1
ATOM 725 C CA . LEU A 1 97 ? 6.754 -10.015 -1.169 1.00 97.25 97 LEU A CA 1
ATOM 726 C C . LEU A 1 97 ? 6.004 -11.128 -1.914 1.00 97.25 97 LEU A C 1
ATOM 728 O O . LEU A 1 97 ? 6.240 -12.305 -1.643 1.00 97.25 97 LEU A O 1
ATOM 732 N N . ILE A 1 98 ? 5.140 -10.756 -2.861 1.00 97.56 98 ILE A N 1
ATOM 733 C CA . ILE A 1 98 ? 4.400 -11.696 -3.716 1.00 97.56 98 ILE A CA 1
ATOM 734 C C . ILE A 1 98 ? 5.040 -11.778 -5.104 1.00 97.56 98 ILE A C 1
ATOM 736 O O . ILE A 1 98 ? 5.354 -12.870 -5.568 1.00 97.56 98 ILE A O 1
ATOM 740 N N . ASP A 1 99 ? 5.257 -10.628 -5.746 1.00 96.81 99 ASP A N 1
ATOM 741 C CA . ASP A 1 99 ? 5.831 -10.544 -7.092 1.00 96.81 99 ASP A CA 1
ATOM 742 C C . ASP A 1 99 ? 6.739 -9.320 -7.227 1.00 96.81 99 ASP A C 1
ATOM 744 O O . ASP A 1 99 ? 6.549 -8.310 -6.543 1.00 96.81 99 ASP A O 1
ATOM 748 N N . TYR A 1 100 ? 7.729 -9.417 -8.110 1.00 94.25 100 TYR A N 1
ATOM 749 C CA . TYR A 1 100 ? 8.716 -8.372 -8.372 1.00 94.25 100 TYR A CA 1
ATOM 750 C C . TYR A 1 100 ? 9.019 -8.298 -9.864 1.00 94.25 100 TYR A C 1
ATOM 752 O O . TYR A 1 100 ? 9.419 -9.287 -10.478 1.00 94.25 100 TYR A O 1
ATOM 760 N N . SER A 1 101 ? 8.887 -7.096 -10.415 1.00 92.12 101 SER A N 1
ATOM 761 C CA . SER A 1 101 ? 9.309 -6.753 -11.766 1.00 92.12 101 SER A CA 1
ATOM 762 C C . SER A 1 101 ? 10.526 -5.828 -11.678 1.00 92.12 101 SER A C 1
ATOM 764 O O . SER A 1 101 ? 10.392 -4.692 -11.215 1.00 92.12 101 SER A O 1
ATOM 766 N N . PRO A 1 102 ? 11.727 -6.277 -12.075 1.00 88.62 102 PRO A N 1
ATOM 767 C CA . PRO A 1 102 ? 12.903 -5.420 -12.131 1.00 88.62 102 PRO A CA 1
ATOM 768 C C . PRO A 1 102 ? 12.783 -4.389 -13.259 1.00 88.62 102 PRO A C 1
ATOM 770 O O . PRO A 1 102 ? 12.186 -4.657 -14.297 1.00 88.62 102 PRO A O 1
ATOM 773 N N . ALA A 1 103 ? 13.474 -3.255 -13.118 1.00 81.88 103 ALA A N 1
ATOM 774 C CA . ALA A 1 103 ? 13.468 -2.184 -14.122 1.00 81.88 103 ALA A CA 1
ATOM 775 C C . ALA A 1 103 ? 13.867 -2.646 -15.538 1.00 81.88 103 ALA A C 1
ATOM 777 O O . ALA A 1 103 ? 13.384 -2.116 -16.529 1.00 81.88 103 ALA A O 1
ATOM 778 N N . LYS A 1 104 ? 14.732 -3.662 -15.644 1.00 78.81 104 LYS A N 1
ATOM 779 C CA . LYS A 1 104 ? 15.181 -4.231 -16.928 1.00 78.81 104 LYS A CA 1
ATOM 780 C C . LYS A 1 104 ? 14.077 -4.950 -17.722 1.00 78.81 104 LYS A C 1
ATOM 782 O O . LYS A 1 104 ? 14.304 -5.262 -18.886 1.00 78.81 104 LYS A O 1
ATOM 787 N N . ASP A 1 105 ? 12.952 -5.265 -17.081 1.00 75.38 105 ASP A N 1
ATOM 788 C CA . ASP A 1 105 ? 11.812 -5.933 -17.714 1.00 75.38 105 ASP A CA 1
ATOM 789 C C . ASP A 1 105 ? 10.815 -4.910 -18.302 1.00 75.38 105 ASP A C 1
ATOM 791 O O . ASP A 1 105 ? 9.904 -5.287 -19.040 1.00 75.38 105 ASP A O 1
ATOM 795 N N . GLY A 1 106 ? 11.007 -3.615 -18.019 1.00 62.12 106 GLY A N 1
ATOM 796 C CA . GLY A 1 106 ? 10.310 -2.508 -18.666 1.00 62.12 106 GLY A CA 1
ATOM 797 C C . GLY A 1 106 ? 10.879 -2.181 -20.042 1.00 62.12 106 GLY A C 1
ATOM 798 O O . GLY A 1 106 ? 12.094 -2.154 -20.225 1.00 62.12 106 GLY A O 1
ATOM 799 N N . TYR A 1 107 ? 9.981 -1.962 -21.001 1.00 47.34 107 TYR A N 1
ATOM 800 C CA . TYR A 1 107 ? 10.294 -1.696 -22.411 1.00 47.34 107 TYR A CA 1
ATOM 801 C C . TYR A 1 107 ? 11.000 -0.356 -22.655 1.00 47.34 107 TYR A C 1
ATOM 803 O O . TYR A 1 107 ? 10.664 0.630 -21.960 1.00 47.34 107 TYR A O 1
#

Radius of gyration: 14.32 Å; chains: 1; bounding box: 36×32×37 Å

Secondary structure (DSSP, 8-state):
--BTTTTBEEBTTTBT-TT-EE-TT-EEEEEEEEETTTEEEEEEEEEGGG----GGGTS---SS-EEEEEEEEEEEEEEETTTEEEEEEEEEEEEEEEEEE-GGG--